Protein AF-A0A850MA61-F1 (afdb_monomer_lite)

Structure (mmCIF, N/CA/C/O backbone):
data_AF-A0A850MA61-F1
#
_entry.id   AF-A0A850MA61-F1
#
loop_
_atom_site.group_PDB
_atom_site.id
_atom_site.type_symbol
_atom_site.label_atom_id
_atom_site.label_alt_id
_atom_site.label_comp_id
_atom_site.label_asym_id
_atom_site.label_entity_id
_atom_site.label_seq_id
_atom_site.pdbx_PDB_ins_code
_atom_site.Cartn_x
_atom_site.Cartn_y
_atom_site.Cartn_z
_atom_site.occupancy
_atom_site.B_iso_or_equiv
_atom_site.auth_seq_id
_atom_site.auth_comp_id
_atom_site.auth_asym_id
_atom_site.auth_atom_id
_atom_site.pdbx_PDB_model_num
ATOM 1 N N . MET A 1 1 ? -12.994 13.635 16.734 1.00 50.97 1 MET A N 1
ATOM 2 C CA . MET A 1 1 ? -12.428 12.828 15.629 1.00 50.97 1 MET A CA 1
ATOM 3 C C . MET A 1 1 ? -11.516 11.777 16.238 1.00 50.97 1 MET A C 1
ATOM 5 O O . MET A 1 1 ? -10.528 12.145 16.861 1.00 50.97 1 MET A O 1
ATOM 9 N N . THR A 1 2 ? -11.884 10.503 16.146 1.00 59.50 2 THR A N 1
ATOM 10 C CA . THR A 1 2 ? -11.099 9.365 16.648 1.00 59.50 2 THR A CA 1
ATOM 11 C C . THR A 1 2 ? -9.765 9.279 15.900 1.00 59.50 2 THR A C 1
ATOM 13 O O . THR A 1 2 ? -9.714 9.520 14.694 1.00 59.50 2 THR A O 1
ATOM 16 N N . GLN A 1 3 ? -8.666 8.979 16.602 1.00 69.56 3 GLN A N 1
ATOM 17 C CA . GLN A 1 3 ? -7.316 8.966 16.013 1.00 69.56 3 GLN A CA 1
ATOM 18 C C . GLN A 1 3 ? -7.197 8.046 14.784 1.00 69.56 3 GLN A C 1
ATOM 20 O O . GLN A 1 3 ? -6.474 8.367 13.840 1.00 69.56 3 GLN A O 1
ATOM 25 N N . ASN A 1 4 ? -8.003 6.984 14.738 1.00 77.50 4 ASN A N 1
ATOM 26 C CA . ASN A 1 4 ? -8.076 6.052 13.614 1.00 77.50 4 ASN A CA 1
ATOM 27 C C . ASN A 1 4 ? -8.515 6.732 12.308 1.00 77.50 4 ASN A C 1
ATOM 29 O O . ASN A 1 4 ? -7.965 6.429 11.256 1.00 77.50 4 ASN A O 1
ATOM 33 N N . SER A 1 5 ? -9.427 7.709 12.352 1.00 79.62 5 SER A N 1
ATOM 34 C CA . SER A 1 5 ? -9.894 8.406 11.145 1.00 79.62 5 SER A CA 1
ATOM 35 C C . SER A 1 5 ? -8.794 9.239 10.486 1.00 79.62 5 SER A C 1
ATOM 37 O O . SER A 1 5 ? -8.709 9.285 9.262 1.00 79.62 5 SER A O 1
ATOM 39 N N . LYS A 1 6 ? -7.919 9.868 11.284 1.00 84.69 6 LYS A N 1
ATOM 40 C CA . LYS A 1 6 ? -6.758 10.601 10.755 1.00 84.69 6 LYS A CA 1
ATOM 41 C C . LYS A 1 6 ? -5.723 9.641 10.170 1.00 84.69 6 LYS A C 1
ATOM 43 O O . LYS A 1 6 ? -5.204 9.905 9.093 1.00 84.69 6 LYS A O 1
ATOM 48 N N . LYS A 1 7 ? -5.465 8.514 10.848 1.00 87.75 7 LYS A N 1
ATOM 49 C CA . LYS A 1 7 ? -4.539 7.478 10.365 1.00 87.75 7 LYS A CA 1
ATOM 50 C C . LYS A 1 7 ? -5.003 6.913 9.016 1.00 87.75 7 LYS A C 1
ATOM 52 O O . LYS A 1 7 ? -4.205 6.858 8.091 1.00 87.75 7 LYS A O 1
ATOM 57 N N . ILE A 1 8 ? -6.296 6.613 8.866 1.00 88.62 8 ILE A N 1
ATOM 58 C CA . ILE A 1 8 ? -6.876 6.133 7.599 1.00 88.62 8 ILE A CA 1
ATOM 59 C C . ILE A 1 8 ? -6.688 7.153 6.467 1.00 88.62 8 ILE A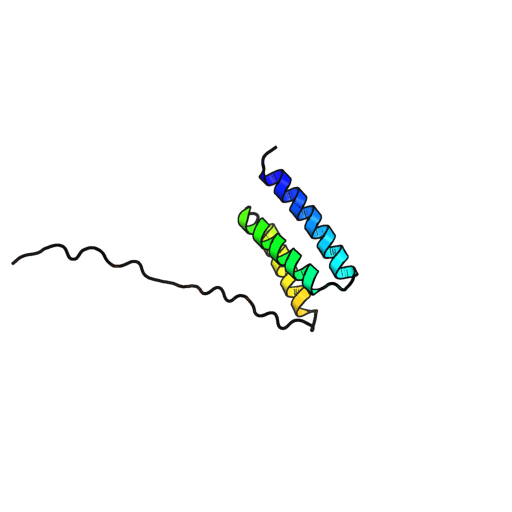 C 1
ATOM 61 O O . ILE A 1 8 ? -6.235 6.772 5.392 1.00 88.62 8 ILE A O 1
ATOM 65 N N . GLN A 1 9 ? -6.957 8.443 6.703 1.00 89.69 9 GLN A N 1
ATOM 66 C CA . GLN A 1 9 ? -6.742 9.483 5.682 1.00 89.69 9 GLN A CA 1
ATOM 67 C C . GLN A 1 9 ? -5.275 9.579 5.241 1.00 89.69 9 GLN A C 1
ATOM 69 O O . GLN A 1 9 ? -4.994 9.767 4.056 1.00 89.69 9 GLN A O 1
ATOM 74 N N . THR A 1 10 ? -4.331 9.422 6.173 1.00 90.88 10 THR A N 1
ATOM 75 C CA . THR A 1 10 ? -2.901 9.379 5.845 1.00 90.88 10 THR A CA 1
ATOM 76 C C . THR A 1 10 ? -2.566 8.178 4.961 1.00 90.88 10 THR A C 1
ATOM 78 O O . THR A 1 10 ? -1.851 8.340 3.973 1.00 90.88 10 THR A O 1
ATOM 81 N N . LEU A 1 11 ? -3.107 6.994 5.272 1.00 91.31 11 LEU A N 1
ATOM 82 C CA . LEU A 1 11 ? -2.896 5.780 4.475 1.00 91.31 11 LEU A CA 1
ATOM 83 C C . LEU A 1 11 ? -3.452 5.928 3.052 1.00 91.31 11 LEU A C 1
ATOM 85 O O . LEU A 1 11 ? -2.746 5.636 2.092 1.00 91.31 11 LEU A O 1
ATOM 89 N N . GLU A 1 12 ? -4.645 6.504 2.894 1.00 90.69 12 GLU A N 1
ATOM 90 C CA . GLU A 1 12 ? -5.224 6.789 1.572 1.00 90.69 12 GLU A CA 1
ATOM 91 C C . GLU A 1 12 ? -4.382 7.801 0.769 1.00 90.69 12 GLU A C 1
ATOM 93 O O . GLU A 1 12 ? -4.285 7.732 -0.461 1.00 90.69 12 GLU A O 1
ATOM 98 N N . GLY A 1 13 ? -3.737 8.750 1.455 1.00 92.88 13 GLY A N 1
ATOM 99 C CA . GLY A 1 13 ? -2.755 9.648 0.850 1.00 92.88 13 GLY A CA 1
ATOM 100 C C . GLY A 1 13 ? -1.504 8.913 0.360 1.00 92.88 13 GLY A C 1
ATOM 101 O O . GLY A 1 13 ? -1.014 9.194 -0.739 1.00 92.88 13 GLY A O 1
ATOM 102 N N . LEU A 1 14 ? -1.011 7.951 1.144 1.00 91.19 14 LEU A N 1
ATOM 103 C CA . LEU A 1 14 ? 0.132 7.118 0.774 1.00 91.19 14 LEU A CA 1
ATOM 104 C C . LEU A 1 14 ? -0.193 6.215 -0.418 1.00 91.19 14 LEU A C 1
ATOM 106 O O . LEU A 1 14 ? 0.602 6.178 -1.350 1.00 91.19 14 LEU A O 1
ATOM 110 N N . GLU A 1 15 ? -1.378 5.606 -0.493 1.00 90.81 15 GLU A N 1
ATOM 111 C CA . GLU A 1 15 ? -1.790 4.808 -1.662 1.00 90.81 15 GLU A CA 1
ATOM 112 C C . GLU A 1 15 ? -1.708 5.605 -2.977 1.00 90.81 15 GLU A C 1
ATOM 114 O O . GLU A 1 15 ? -1.220 5.117 -4.002 1.00 90.81 15 GLU A O 1
ATOM 119 N N . LYS A 1 16 ? -2.131 6.877 -2.961 1.00 92.19 16 LYS A N 1
ATOM 120 C CA . LYS A 1 16 ? -2.001 7.772 -4.127 1.00 92.19 16 LYS A CA 1
ATOM 121 C C . LYS A 1 16 ? -0.539 8.027 -4.487 1.00 92.19 16 LYS A C 1
ATOM 123 O O . LYS A 1 16 ? -0.210 8.148 -5.670 1.00 92.19 16 LYS A O 1
ATOM 128 N N . LYS A 1 17 ? 0.336 8.125 -3.485 1.00 92.50 17 LYS A N 1
ATOM 129 C CA . LYS A 1 17 ? 1.780 8.284 -3.680 1.00 92.50 17 LYS A CA 1
ATOM 130 C C . LYS A 1 17 ? 2.395 7.025 -4.290 1.00 92.50 17 LYS A C 1
ATOM 132 O O . LYS A 1 17 ? 3.186 7.163 -5.220 1.00 92.50 17 LYS A O 1
ATOM 137 N N . VAL A 1 18 ? 1.973 5.836 -3.856 1.00 91.19 18 VAL A N 1
ATOM 138 C CA . VAL A 1 18 ? 2.420 4.564 -4.441 1.00 91.19 18 VAL A CA 1
ATOM 139 C C . VAL A 1 18 ? 2.085 4.499 -5.924 1.00 91.19 18 VAL A C 1
ATOM 141 O O . VAL A 1 18 ? 2.976 4.285 -6.740 1.00 91.19 18 VAL A O 1
ATOM 144 N N . LYS A 1 19 ? 0.838 4.808 -6.305 1.00 89.25 19 LYS A N 1
ATOM 145 C CA . LYS A 1 19 ? 0.439 4.863 -7.723 1.00 89.25 19 LYS A CA 1
ATOM 146 C C . LYS A 1 19 ? 1.339 5.791 -8.543 1.00 89.25 19 LYS A C 1
ATOM 148 O O . LYS A 1 19 ? 1.748 5.438 -9.643 1.00 89.25 19 LYS A O 1
ATOM 153 N N . ARG A 1 20 ? 1.690 6.963 -8.001 1.00 92.12 20 ARG A N 1
ATOM 154 C CA . ARG A 1 20 ? 2.625 7.891 -8.662 1.00 92.12 20 ARG A CA 1
ATOM 155 C C . ARG A 1 20 ? 4.032 7.306 -8.790 1.00 92.12 20 ARG A C 1
ATOM 157 O O . ARG A 1 20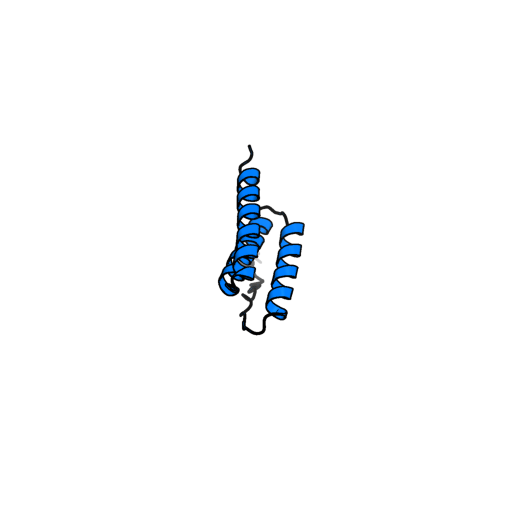 ? 4.632 7.466 -9.844 1.00 92.12 20 ARG A O 1
ATOM 164 N N . ARG A 1 21 ? 4.548 6.633 -7.757 1.00 89.19 21 ARG A N 1
ATOM 165 C CA . ARG A 1 21 ? 5.872 5.988 -7.779 1.00 89.19 21 ARG A CA 1
ATOM 166 C C . ARG A 1 21 ? 5.943 4.864 -8.813 1.00 89.19 21 ARG A C 1
ATOM 168 O O . ARG A 1 21 ? 6.911 4.819 -9.565 1.00 89.19 21 ARG A O 1
ATOM 175 N N . ILE A 1 22 ? 4.892 4.049 -8.923 1.00 86.75 22 ILE A N 1
ATOM 176 C CA . ILE A 1 22 ? 4.772 3.007 -9.956 1.00 86.75 22 ILE A CA 1
ATOM 177 C C . ILE A 1 22 ? 4.855 3.629 -11.355 1.00 86.75 22 ILE A C 1
ATOM 179 O O . ILE A 1 22 ? 5.662 3.199 -12.172 1.00 86.75 22 ILE A O 1
ATOM 183 N N . LEU A 1 23 ? 4.096 4.701 -11.613 1.00 87.56 23 LEU A N 1
ATOM 184 C CA . LEU A 1 23 ? 4.144 5.415 -12.899 1.00 87.56 23 LEU A CA 1
ATOM 185 C C . LEU A 1 23 ? 5.513 6.052 -13.191 1.00 87.56 23 LEU A C 1
ATOM 187 O O . LEU A 1 23 ? 5.864 6.250 -14.349 1.00 87.56 23 LEU A O 1
ATOM 191 N N . GLN A 1 24 ? 6.280 6.384 -12.152 1.00 91.12 24 GLN A N 1
ATOM 192 C CA . GLN A 1 24 ? 7.638 6.920 -12.261 1.00 91.12 24 GLN A CA 1
ATOM 193 C C . GLN A 1 24 ? 8.715 5.829 -12.394 1.00 91.12 24 GLN A C 1
ATOM 195 O O . GLN A 1 24 ? 9.894 6.167 -12.454 1.00 91.12 24 GLN A O 1
ATOM 200 N N . GLY A 1 25 ? 8.346 4.542 -12.399 1.00 87.06 25 GLY A N 1
ATOM 201 C CA . GLY A 1 25 ? 9.294 3.421 -12.427 1.00 87.06 25 GLY A CA 1
ATOM 202 C C . GLY A 1 25 ? 10.056 3.205 -11.114 1.00 87.06 25 GLY A C 1
ATOM 203 O O . GLY A 1 25 ? 11.017 2.444 -11.074 1.00 87.06 25 GLY A O 1
ATOM 204 N N . LYS A 1 26 ? 9.639 3.860 -10.023 1.00 89.44 26 LYS A N 1
ATOM 205 C CA . LYS A 1 26 ? 10.219 3.713 -8.677 1.00 89.44 26 LYS A CA 1
ATOM 206 C C . LYS A 1 26 ? 9.599 2.510 -7.963 1.00 89.44 26 LYS A C 1
ATOM 208 O O . LYS A 1 26 ? 8.929 2.658 -6.941 1.00 89.44 26 LYS A O 1
ATOM 213 N N . THR A 1 27 ? 9.771 1.334 -8.559 1.00 87.38 27 THR A N 1
ATOM 214 C CA . THR A 1 27 ? 9.088 0.088 -8.181 1.00 87.38 27 THR A CA 1
ATOM 215 C C . THR A 1 27 ? 9.422 -0.351 -6.754 1.00 87.38 27 THR A C 1
ATOM 217 O O . THR A 1 27 ? 8.510 -0.656 -5.995 1.00 87.38 27 THR A O 1
ATOM 220 N N . GLU A 1 28 ? 10.694 -0.307 -6.349 1.00 87.50 28 GLU A N 1
ATOM 221 C CA . GLU A 1 28 ? 11.122 -0.709 -4.997 1.00 87.50 28 GLU A CA 1
ATOM 222 C C . GLU A 1 28 ? 10.503 0.184 -3.910 1.00 87.50 28 GLU A C 1
ATOM 224 O O . GLU A 1 28 ? 9.858 -0.308 -2.988 1.00 87.50 28 GLU A O 1
ATOM 229 N N . GLU A 1 29 ? 10.591 1.512 -4.073 1.00 88.81 29 GLU A N 1
ATOM 230 C CA . GLU A 1 29 ? 9.983 2.469 -3.135 1.00 88.81 29 GLU A CA 1
ATOM 231 C C . GLU A 1 29 ? 8.456 2.308 -3.052 1.00 88.81 29 GLU A C 1
ATOM 233 O O . GLU A 1 29 ? 7.855 2.524 -2.000 1.00 88.81 29 GLU A O 1
ATOM 238 N N . ALA A 1 30 ? 7.812 1.981 -4.178 1.00 89.56 30 ALA A N 1
ATOM 239 C CA . ALA A 1 30 ? 6.379 1.722 -4.238 1.00 89.56 30 ALA A CA 1
ATOM 240 C C . ALA A 1 30 ? 5.996 0.456 -3.459 1.00 89.56 30 ALA A C 1
ATOM 242 O O . ALA A 1 30 ? 4.981 0.460 -2.764 1.00 89.56 30 ALA A O 1
ATOM 243 N N . ILE A 1 31 ? 6.804 -0.601 -3.552 1.00 90.25 31 ILE A N 1
ATOM 244 C CA . ILE A 1 31 ? 6.601 -1.859 -2.828 1.00 90.25 31 ILE A CA 1
ATOM 245 C C . ILE A 1 31 ? 6.765 -1.651 -1.322 1.00 90.25 31 ILE A C 1
ATOM 247 O O . ILE A 1 31 ? 5.905 -2.090 -0.556 1.00 90.25 31 ILE A O 1
ATOM 251 N N . ASP A 1 32 ? 7.807 -0.938 -0.897 1.00 90.88 32 ASP A N 1
ATOM 252 C CA . ASP A 1 32 ? 8.046 -0.654 0.522 1.00 90.88 32 ASP A CA 1
ATOM 253 C C . ASP A 1 32 ? 6.911 0.168 1.142 1.00 90.88 32 ASP A C 1
ATOM 255 O O . ASP A 1 32 ? 6.397 -0.172 2.212 1.00 90.88 32 ASP A O 1
ATOM 259 N N . ASP A 1 33 ? 6.452 1.211 0.443 1.00 91.31 33 ASP A N 1
ATOM 260 C CA . ASP A 1 33 ? 5.276 1.970 0.863 1.00 91.31 33 ASP A CA 1
ATOM 261 C C . ASP A 1 33 ? 4.032 1.073 0.967 1.00 91.31 33 ASP A C 1
ATOM 263 O O . ASP A 1 33 ? 3.263 1.193 1.922 1.00 91.31 33 ASP A O 1
ATOM 267 N N . LEU A 1 34 ? 3.793 0.197 -0.019 1.00 91.44 34 LEU A N 1
ATOM 268 C CA . LEU A 1 34 ? 2.594 -0.640 -0.038 1.00 91.44 34 LEU A CA 1
ATOM 269 C C . LEU A 1 34 ? 2.614 -1.658 1.114 1.00 91.44 34 LEU A C 1
ATOM 271 O O . LEU A 1 34 ? 1.597 -1.835 1.784 1.00 91.44 34 LEU A O 1
ATOM 275 N N . ARG A 1 35 ? 3.779 -2.248 1.417 1.00 91.81 35 ARG A N 1
ATOM 276 C CA . ARG A 1 35 ? 3.994 -3.106 2.599 1.00 91.81 35 ARG A CA 1
ATOM 277 C C . ARG A 1 35 ? 3.709 -2.360 3.896 1.00 91.81 35 ARG A C 1
ATOM 279 O O . ARG A 1 35 ? 3.025 -2.888 4.776 1.00 91.81 35 ARG A O 1
ATOM 286 N N . TYR A 1 36 ? 4.186 -1.119 4.004 1.00 93.69 36 TYR A N 1
ATOM 287 C CA . TYR A 1 36 ? 3.890 -0.270 5.153 1.00 93.69 36 TYR A CA 1
ATOM 288 C C . TYR A 1 36 ? 2.380 -0.038 5.298 1.00 93.69 36 TYR A C 1
ATOM 290 O O . TYR A 1 36 ? 1.830 -0.258 6.377 1.00 93.69 36 TYR A O 1
ATOM 298 N N . ILE A 1 37 ? 1.682 0.325 4.217 1.00 93.62 37 ILE A N 1
ATOM 299 C CA . ILE A 1 37 ? 0.228 0.550 4.232 1.00 93.62 37 ILE A CA 1
ATOM 300 C C . ILE A 1 37 ? -0.528 -0.714 4.674 1.00 93.62 37 ILE A C 1
ATOM 302 O O . ILE A 1 37 ? -1.404 -0.625 5.536 1.00 93.62 37 ILE A O 1
ATOM 306 N N . ILE A 1 38 ? -0.165 -1.888 4.143 1.00 93.31 38 ILE A N 1
ATOM 307 C CA . ILE A 1 38 ? -0.761 -3.181 4.521 1.00 93.31 38 ILE A CA 1
ATOM 308 C C . ILE A 1 38 ? -0.597 -3.429 6.023 1.00 93.31 38 ILE A C 1
ATOM 310 O O . ILE A 1 38 ? -1.580 -3.721 6.706 1.00 93.31 38 ILE A O 1
ATOM 314 N N . SER A 1 39 ? 0.620 -3.263 6.551 1.00 93.94 39 SER A N 1
ATOM 315 C CA . SER A 1 39 ? 0.904 -3.423 7.982 1.00 93.94 39 SER A CA 1
ATOM 316 C C . SER A 1 39 ? 0.025 -2.502 8.838 1.00 93.94 39 SER A C 1
ATOM 318 O O . SER A 1 39 ? -0.632 -2.949 9.779 1.00 93.94 39 SER A O 1
ATOM 320 N N . GLN A 1 40 ? -0.098 -1.229 8.453 1.00 93.38 40 GLN A N 1
ATOM 321 C CA . GLN A 1 40 ? -0.932 -0.268 9.175 1.00 93.38 40 GLN A CA 1
ATOM 322 C C . GLN A 1 40 ? -2.435 -0.591 9.096 1.00 93.38 40 GLN A C 1
ATOM 324 O O . GLN A 1 40 ? -3.157 -0.348 10.066 1.00 93.38 40 GLN A O 1
ATOM 329 N N . TYR A 1 41 ? -2.925 -1.157 7.989 1.00 93.00 41 TYR A N 1
ATOM 330 C CA . TYR A 1 41 ? -4.307 -1.636 7.907 1.00 93.00 41 TYR A CA 1
ATOM 331 C C . TYR A 1 41 ? -4.551 -2.885 8.762 1.00 93.00 41 TYR A C 1
ATOM 333 O O . TYR A 1 41 ? -5.606 -2.971 9.392 1.00 93.00 41 TYR A O 1
ATOM 341 N N . LYS A 1 42 ? -3.581 -3.807 8.858 1.00 92.12 42 LYS A N 1
ATOM 342 C CA . LYS A 1 42 ? -3.65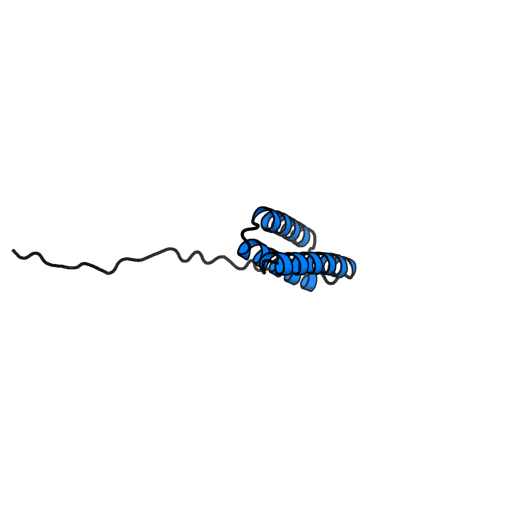0 -4.960 9.777 1.00 92.12 42 LYS A CA 1
ATOM 343 C C . LYS A 1 42 ? -3.688 -4.506 11.241 1.00 92.12 42 LYS A C 1
ATOM 345 O O . LYS A 1 42 ? -4.527 -4.989 11.997 1.00 92.12 42 LYS A O 1
ATOM 350 N N . GLU A 1 43 ? -2.869 -3.524 11.630 1.00 93.25 43 GLU A N 1
ATOM 351 C CA . GLU A 1 43 ? -2.912 -2.919 12.976 1.00 93.25 43 GLU A CA 1
ATOM 352 C C . GLU A 1 43 ? -4.278 -2.299 13.306 1.00 93.25 43 GLU A C 1
ATOM 354 O O . GLU A 1 43 ? -4.737 -2.355 14.445 1.00 93.25 43 GLU A O 1
ATOM 359 N N . LEU A 1 44 ? -4.941 -1.710 12.308 1.00 90.25 44 LEU A N 1
ATOM 360 C CA . LEU A 1 44 ? -6.284 -1.143 12.440 1.00 90.25 44 LEU A CA 1
ATOM 361 C C . LEU A 1 44 ? -7.402 -2.197 12.363 1.00 90.25 44 LEU A C 1
ATOM 363 O O . LEU A 1 44 ? -8.574 -1.826 12.353 1.00 90.25 44 LEU A O 1
AT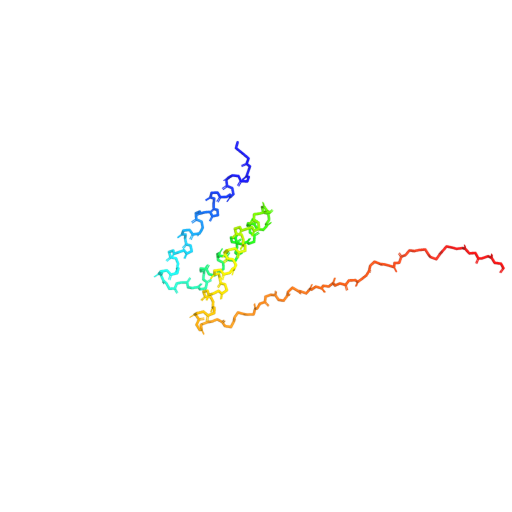OM 367 N N . GLN A 1 45 ? -7.055 -3.487 12.294 1.00 92.25 45 GLN A N 1
ATOM 368 C CA . GLN A 1 45 ? -7.978 -4.611 12.097 1.00 92.25 45 GLN A CA 1
ATOM 369 C C . GLN A 1 45 ? -8.828 -4.498 10.818 1.00 92.25 45 GLN A C 1
ATOM 371 O O . GLN A 1 45 ? -9.886 -5.110 10.698 1.00 92.25 45 GLN A O 1
ATOM 376 N N . MET A 1 46 ? -8.356 -3.737 9.828 1.00 91.19 46 MET A N 1
ATOM 377 C CA . MET A 1 46 ? -8.991 -3.586 8.517 1.00 91.19 46 MET A CA 1
ATOM 378 C C . MET A 1 46 ? -8.479 -4.663 7.555 1.00 91.19 46 MET A C 1
ATOM 380 O O . MET A 1 46 ? -7.900 -4.363 6.508 1.00 91.19 46 MET A O 1
ATOM 384 N N . PHE A 1 47 ? -8.663 -5.928 7.934 1.00 91.81 47 PHE A N 1
ATOM 385 C CA . PHE A 1 47 ? -8.076 -7.073 7.233 1.00 91.81 47 PHE A CA 1
ATOM 386 C C . PHE A 1 47 ? -8.543 -7.192 5.781 1.00 91.81 47 PHE A C 1
ATOM 388 O O . PHE A 1 47 ? -7.727 -7.498 4.920 1.00 91.81 47 PHE A O 1
ATOM 395 N N . ASP A 1 48 ? -9.799 -6.852 5.478 1.00 90.88 48 ASP A N 1
ATOM 396 C CA . ASP A 1 48 ? -10.307 -6.878 4.101 1.00 90.88 48 ASP A CA 1
ATOM 397 C C . ASP A 1 48 ? -9.491 -5.967 3.173 1.00 90.88 48 ASP A C 1
ATOM 399 O O . ASP A 1 48 ? -9.066 -6.382 2.095 1.00 90.88 48 ASP A O 1
ATOM 403 N N . ARG A 1 49 ? -9.200 -4.731 3.614 1.00 89.38 49 ARG A N 1
ATOM 404 C CA . ARG A 1 49 ? -8.369 -3.793 2.838 1.00 89.38 49 ARG A CA 1
ATOM 405 C C . ARG A 1 49 ? -6.922 -4.266 2.751 1.00 89.38 49 ARG A C 1
ATOM 407 O O . ARG A 1 49 ? -6.328 -4.190 1.679 1.00 89.38 49 ARG A O 1
ATOM 414 N N . ALA A 1 50 ? -6.367 -4.753 3.860 1.00 92.00 50 ALA A N 1
ATOM 415 C CA . ALA A 1 50 ? -4.999 -5.260 3.894 1.00 92.00 50 ALA A CA 1
ATOM 416 C C . ALA A 1 50 ? -4.803 -6.430 2.916 1.00 92.00 50 ALA A C 1
ATOM 418 O O . ALA A 1 50 ? -3.849 -6.413 2.147 1.00 92.00 50 ALA A O 1
ATOM 419 N N . ASN A 1 51 ? -5.733 -7.387 2.890 1.00 91.81 51 ASN A N 1
ATOM 420 C CA . ASN A 1 51 ? -5.662 -8.569 2.033 1.00 91.81 51 ASN A CA 1
ATOM 421 C C . ASN A 1 51 ? -5.766 -8.211 0.545 1.00 91.81 51 ASN A C 1
ATOM 423 O O . ASN A 1 51 ? -5.023 -8.748 -0.271 1.00 91.81 51 ASN A O 1
ATOM 427 N N . VAL A 1 52 ? -6.647 -7.273 0.174 1.00 93.00 52 VAL A N 1
ATOM 428 C CA . VAL A 1 52 ? -6.747 -6.795 -1.218 1.00 93.00 52 VAL A CA 1
ATOM 429 C C . VAL A 1 52 ? -5.436 -6.147 -1.671 1.00 93.00 52 VAL A C 1
ATOM 431 O O . VAL A 1 52 ? -4.955 -6.420 -2.773 1.00 93.00 52 VAL A O 1
ATOM 434 N N . LEU A 1 53 ? -4.837 -5.308 -0.822 1.00 90.69 53 LEU A N 1
ATOM 435 C CA . LEU A 1 53 ? -3.559 -4.663 -1.125 1.00 90.69 53 LEU A CA 1
ATOM 436 C C . LEU A 1 53 ? -2.403 -5.667 -1.177 1.00 90.69 53 LEU A C 1
ATOM 438 O O . LEU A 1 53 ? -1.541 -5.543 -2.039 1.00 90.69 53 LEU A O 1
ATOM 442 N N . GLU A 1 54 ? -2.404 -6.674 -0.307 1.00 92.06 54 GLU A N 1
ATOM 443 C CA . GLU A 1 54 ? -1.408 -7.749 -0.289 1.00 92.06 54 GLU A CA 1
ATOM 444 C C . GLU A 1 54 ? -1.478 -8.616 -1.552 1.00 92.06 54 GLU A C 1
ATOM 446 O O . GLU A 1 54 ? -0.455 -8.860 -2.187 1.00 92.06 54 GLU A O 1
ATOM 451 N N . LEU A 1 55 ? -2.681 -8.988 -1.999 1.00 92.06 55 LEU A N 1
ATOM 452 C CA . LEU A 1 55 ? -2.875 -9.670 -3.284 1.00 92.06 55 LEU A CA 1
ATOM 453 C C . LEU A 1 55 ? -2.381 -8.818 -4.456 1.00 92.06 55 LEU A C 1
ATOM 455 O O . LEU A 1 55 ? -1.675 -9.315 -5.332 1.00 92.06 55 LEU A O 1
ATOM 459 N N . THR A 1 56 ? -2.713 -7.524 -4.447 1.00 88.12 56 THR A N 1
ATOM 460 C CA . THR A 1 56 ? -2.268 -6.584 -5.484 1.00 88.12 56 THR A CA 1
ATOM 461 C C . THR A 1 56 ? -0.743 -6.472 -5.510 1.00 88.12 56 THR A C 1
ATOM 463 O O . THR A 1 56 ? -0.146 -6.457 -6.584 1.00 88.12 56 THR A O 1
ATOM 466 N N . LEU A 1 57 ? -0.102 -6.424 -4.339 1.00 88.81 57 LEU A N 1
ATOM 467 C CA . LEU A 1 57 ? 1.352 -6.390 -4.211 1.00 88.81 57 LEU A CA 1
ATOM 468 C C . LEU A 1 57 ? 2.001 -7.640 -4.793 1.00 88.81 57 LEU A C 1
ATOM 470 O O . LEU A 1 57 ? 2.938 -7.535 -5.578 1.00 88.81 57 LEU A O 1
ATOM 474 N N . ASN A 1 58 ? 1.496 -8.812 -4.413 1.00 87.69 58 ASN A N 1
ATOM 475 C CA . ASN A 1 58 ? 2.042 -10.091 -4.848 1.00 87.69 58 ASN A CA 1
ATOM 476 C C . ASN A 1 58 ? 1.914 -10.256 -6.363 1.00 87.69 58 ASN A C 1
ATOM 478 O O . ASN A 1 58 ? 2.861 -10.697 -7.011 1.00 87.69 58 ASN A O 1
ATOM 482 N N . GLN A 1 59 ? 0.785 -9.835 -6.941 1.00 87.81 59 GLN A N 1
ATOM 483 C CA . GLN A 1 59 ? 0.618 -9.820 -8.390 1.00 87.81 59 GLN A CA 1
ATOM 484 C C . GLN A 1 59 ? 1.610 -8.859 -9.057 1.00 87.81 59 GLN A C 1
ATOM 486 O O . GLN A 1 59 ? 2.305 -9.248 -9.991 1.00 87.81 59 GLN A O 1
ATOM 491 N N . PHE A 1 60 ? 1.739 -7.639 -8.534 1.00 84.25 60 PHE A N 1
ATOM 492 C CA . PHE A 1 60 ? 2.660 -6.642 -9.073 1.00 84.25 60 PHE A CA 1
ATOM 493 C C . PHE A 1 60 ? 4.123 -7.111 -9.042 1.00 84.25 60 PHE A C 1
ATOM 495 O O . PHE A 1 60 ? 4.835 -6.947 -10.030 1.00 84.25 60 PHE A O 1
ATOM 502 N N . ILE A 1 61 ? 4.560 -7.735 -7.943 1.00 84.12 61 ILE A N 1
ATOM 503 C CA . ILE A 1 61 ? 5.902 -8.321 -7.807 1.00 84.12 61 ILE A CA 1
ATOM 504 C C . ILE A 1 61 ? 6.080 -9.495 -8.772 1.00 84.12 61 ILE A C 1
ATOM 506 O O . ILE A 1 61 ? 7.093 -9.572 -9.455 1.00 84.12 61 ILE A O 1
ATOM 510 N N . SER A 1 62 ? 5.095 -10.390 -8.873 1.00 83.44 62 SER A N 1
ATOM 511 C CA . SER A 1 62 ? 5.169 -11.538 -9.783 1.00 83.44 62 SER A CA 1
ATOM 512 C C . SER A 1 62 ? 5.264 -11.122 -11.254 1.00 83.44 62 SER A C 1
ATOM 514 O O . SER A 1 62 ? 5.871 -11.835 -12.051 1.00 83.44 62 SER A O 1
ATOM 516 N N . GLU A 1 63 ? 4.642 -10.004 -11.628 1.00 79.94 63 GLU A N 1
ATOM 517 C CA . GLU A 1 63 ? 4.656 -9.463 -12.990 1.00 79.94 63 GLU A CA 1
ATOM 518 C C . GLU A 1 63 ? 5.896 -8.595 -13.271 1.00 79.94 63 GLU A C 1
ATOM 520 O O . GLU A 1 63 ? 6.218 -8.345 -14.434 1.00 79.94 63 GLU A O 1
ATOM 525 N N . THR A 1 64 ? 6.626 -8.158 -12.235 1.00 67.81 64 THR A N 1
ATOM 526 C CA . THR A 1 64 ? 7.888 -7.424 -12.386 1.00 67.81 64 THR A CA 1
ATOM 527 C C . THR A 1 64 ? 9.087 -8.356 -12.167 1.00 67.81 64 THR A C 1
ATOM 529 O O . THR A 1 64 ? 9.412 -8.694 -11.034 1.00 67.81 64 THR A O 1
ATOM 532 N N . PRO A 1 65 ? 9.833 -8.740 -13.224 1.00 59.91 65 PRO A N 1
ATOM 533 C CA . PRO A 1 65 ? 10.943 -9.698 -13.118 1.00 59.91 65 PRO A CA 1
ATOM 534 C C . PRO A 1 65 ? 12.160 -9.193 -12.316 1.00 59.91 65 PRO A C 1
ATOM 536 O O . PRO A 1 65 ? 13.194 -9.854 -12.278 1.00 59.91 65 PRO A O 1
ATOM 539 N N . THR A 1 66 ? 12.076 -8.020 -11.687 1.00 56.34 66 THR A N 1
ATOM 540 C CA . THR A 1 66 ? 13.200 -7.330 -11.046 1.00 56.34 66 THR A CA 1
ATOM 541 C C . THR A 1 66 ? 13.347 -7.571 -9.555 1.00 56.34 66 THR A C 1
ATOM 543 O O . THR A 1 66 ? 14.164 -6.892 -8.946 1.00 56.34 66 THR A O 1
ATOM 546 N N . ALA A 1 67 ? 12.631 -8.504 -8.931 1.00 49.69 67 ALA A N 1
ATOM 547 C CA . ALA A 1 67 ? 12.819 -8.665 -7.500 1.00 49.69 67 ALA A CA 1
ATOM 548 C C . ALA A 1 67 ? 12.779 -10.111 -7.022 1.00 49.69 67 ALA A C 1
ATOM 550 O O . ALA A 1 67 ? 11.730 -10.701 -6.780 1.00 49.69 67 ALA A O 1
ATOM 551 N N . GLN A 1 68 ? 13.983 -10.638 -6.803 1.00 47.66 68 GLN A N 1
ATOM 552 C CA . GLN A 1 68 ? 14.241 -11.612 -5.751 1.00 47.66 68 GLN A CA 1
ATOM 553 C C . GLN A 1 68 ? 13.852 -10.971 -4.408 1.00 47.66 68 GLN A C 1
ATOM 555 O O . GLN A 1 68 ? 14.693 -10.435 -3.693 1.00 47.66 68 GLN A O 1
ATOM 560 N N . TYR A 1 69 ? 12.558 -10.940 -4.096 1.00 52.44 69 TYR A N 1
ATOM 561 C CA . TYR A 1 69 ? 12.097 -10.579 -2.765 1.00 52.44 69 TYR A CA 1
ATOM 562 C C . TYR A 1 69 ? 12.211 -11.816 -1.882 1.00 52.44 69 TYR A C 1
ATOM 564 O O . TYR A 1 69 ? 11.428 -12.752 -2.010 1.00 52.44 69 TYR A O 1
ATOM 572 N N . ASP A 1 70 ? 13.191 -11.790 -0.981 1.00 53.09 70 ASP A N 1
ATOM 573 C CA . ASP A 1 70 ? 13.217 -12.630 0.213 1.00 53.09 70 ASP A CA 1
ATOM 574 C C . ASP A 1 70 ? 11.945 -12.301 1.015 1.00 53.09 70 ASP A C 1
ATOM 576 O O . ASP A 1 70 ? 11.809 -11.217 1.596 1.00 53.09 70 ASP A O 1
ATOM 580 N N . GLU A 1 71 ? 10.948 -13.183 0.956 1.00 56.25 71 GLU A N 1
ATOM 581 C CA . GLU A 1 71 ? 9.827 -13.152 1.890 1.00 56.25 71 GLU A CA 1
ATOM 582 C C . GLU A 1 71 ? 10.401 -13.157 3.313 1.00 56.25 71 GLU A C 1
ATOM 584 O O . GLU A 1 71 ? 11.217 -14.027 3.633 1.00 56.25 71 GLU A O 1
ATOM 589 N N . PRO A 1 72 ? 9.995 -12.237 4.207 1.00 47.34 72 PRO A N 1
ATOM 590 C CA . PRO A 1 72 ? 10.275 -12.418 5.617 1.00 47.34 72 PRO A CA 1
ATOM 591 C C . PRO A 1 72 ? 9.503 -13.660 6.059 1.00 47.34 72 PRO A C 1
ATOM 593 O O . PRO A 1 72 ? 8.305 -13.593 6.317 1.00 47.34 72 PRO A O 1
ATOM 596 N N . GLN A 1 73 ? 10.195 -14.802 6.102 1.00 43.62 73 GLN A N 1
ATOM 597 C CA . GLN A 1 73 ? 9.667 -16.030 6.672 1.00 43.62 73 GLN A CA 1
ATOM 598 C C . GLN A 1 73 ? 9.168 -15.699 8.076 1.00 43.62 73 GLN A C 1
ATOM 600 O O . GLN A 1 73 ? 9.964 -15.402 8.974 1.00 43.62 73 GLN A O 1
ATOM 605 N N . GLU A 1 74 ? 7.847 -15.735 8.252 1.00 47.72 74 GLU A N 1
ATOM 606 C CA . GLU A 1 74 ? 7.207 -15.843 9.553 1.00 47.72 74 GLU A CA 1
ATOM 607 C C . GLU A 1 74 ? 7.813 -17.075 10.224 1.00 47.72 74 GLU A C 1
ATOM 609 O O . GLU A 1 74 ? 7.422 -18.216 9.979 1.00 47.72 74 GLU A O 1
ATOM 614 N N . LYS A 1 75 ? 8.842 -16.851 11.044 1.00 47.78 75 LYS A N 1
ATOM 615 C CA . LYS A 1 75 ? 9.344 -17.862 11.960 1.00 47.78 75 LYS A CA 1
ATOM 616 C C . LYS A 1 75 ? 8.254 -18.055 12.997 1.00 47.78 75 LYS A C 1
ATOM 618 O O . LYS A 1 75 ? 8.210 -17.376 14.019 1.00 47.78 75 LYS A O 1
ATOM 623 N N . GLU A 1 76 ? 7.345 -18.965 12.681 1.00 48.03 76 GLU A N 1
ATOM 624 C CA . GLU A 1 76 ? 6.361 -19.507 13.595 1.00 48.03 76 GLU A CA 1
ATOM 625 C C . GLU A 1 76 ? 7.116 -20.296 14.677 1.00 48.03 76 GLU A C 1
ATOM 627 O O . GLU A 1 76 ? 7.256 -21.518 14.617 1.00 48.03 76 GLU A O 1
ATOM 632 N N . GLU A 1 77 ? 7.667 -19.595 15.670 1.00 46.44 77 GLU A N 1
ATOM 633 C CA . GLU A 1 77 ? 8.285 -20.230 16.830 1.00 46.44 77 GLU A CA 1
ATOM 634 C C . GLU A 1 77 ? 7.169 -20.744 17.752 1.00 46.44 77 GLU A C 1
ATOM 636 O O . GLU A 1 77 ? 6.750 -20.127 18.734 1.00 46.44 77 GLU A O 1
ATOM 641 N N . ARG A 1 78 ? 6.606 -21.895 17.372 1.00 52.59 78 ARG A N 1
ATOM 642 C CA . ARG A 1 78 ? 5.703 -22.670 18.216 1.00 52.59 78 ARG A CA 1
ATOM 643 C C . ARG A 1 78 ? 6.487 -23.372 19.331 1.00 52.59 78 ARG A C 1
ATOM 645 O O . ARG A 1 78 ? 7.301 -24.244 19.056 1.00 52.59 78 ARG A O 1
ATOM 652 N N . LYS A 1 79 ? 6.011 -23.135 20.563 1.00 47.28 79 LYS A N 1
ATOM 653 C CA . LYS A 1 79 ? 6.106 -23.958 21.796 1.00 47.28 79 LYS A CA 1
ATOM 654 C C . LYS A 1 79 ? 7.451 -23.904 22.557 1.00 47.28 79 LYS A C 1
ATOM 656 O O . LYS A 1 79 ? 8.509 -24.003 21.971 1.00 47.28 79 LYS A O 1
ATOM 661 N N . GLY A 1 80 ? 7.476 -23.819 23.892 1.00 48.12 80 GLY A N 1
ATOM 662 C CA . GLY A 1 80 ? 6.458 -24.272 24.842 1.00 48.12 80 GLY A CA 1
ATOM 663 C C . GLY A 1 80 ? 6.506 -23.604 26.221 1.00 48.12 80 GLY A C 1
ATOM 664 O O . GLY A 1 80 ? 7.557 -23.390 26.817 1.00 48.12 80 GLY A O 1
ATOM 665 N N . LYS A 1 81 ? 5.307 -23.337 26.750 1.00 53.66 81 LYS A N 1
ATOM 666 C CA . LYS A 1 81 ? 5.052 -23.187 28.185 1.00 53.66 81 LYS A CA 1
ATOM 667 C C . LYS A 1 81 ? 5.030 -24.582 28.811 1.00 53.66 81 LYS A C 1
ATOM 669 O O . LYS A 1 81 ? 4.283 -25.434 28.341 1.00 53.66 81 LYS A O 1
ATOM 674 N N . GLY A 1 82 ? 5.807 -24.801 29.868 1.00 52.06 82 GLY A N 1
ATOM 675 C CA . GLY A 1 82 ? 5.769 -26.060 30.612 1.00 52.06 82 GLY A CA 1
ATOM 676 C C . GLY A 1 82 ? 6.882 -26.217 31.641 1.00 52.06 82 GLY A C 1
ATOM 677 O O . GLY A 1 82 ? 7.627 -27.185 31.582 1.00 52.06 82 GLY A O 1
ATOM 678 N N . LYS A 1 83 ? 7.018 -25.276 32.580 1.00 54.22 83 LYS A N 1
ATOM 679 C CA . LYS A 1 83 ? 7.717 -25.526 33.850 1.00 54.22 83 LYS A CA 1
ATOM 680 C C . LYS A 1 83 ? 6.933 -24.886 34.986 1.00 54.22 83 LYS A C 1
ATOM 682 O O . LYS A 1 83 ? 7.125 -23.715 35.286 1.00 54.22 83 LYS A O 1
ATOM 687 N N . ALA A 1 84 ? 6.038 -25.658 35.582 1.00 55.75 84 ALA A N 1
ATOM 688 C CA . ALA A 1 84 ? 5.555 -25.453 36.940 1.00 55.75 84 ALA A CA 1
ATOM 689 C C . ALA A 1 84 ? 4.843 -26.732 37.388 1.00 55.75 84 ALA A C 1
ATOM 691 O O . ALA A 1 84 ? 4.066 -27.279 36.611 1.00 55.75 84 ALA A O 1
ATOM 692 N N . LEU A 1 85 ? 5.082 -27.116 38.644 1.00 54.44 85 LEU A N 1
AT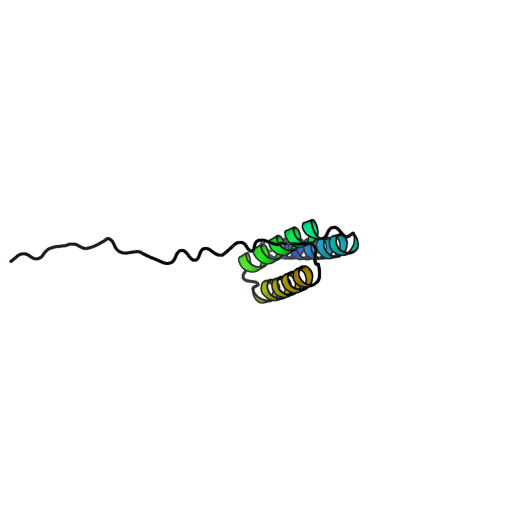OM 693 C CA . LEU A 1 85 ? 4.462 -28.204 39.414 1.00 54.44 85 LEU A CA 1
ATOM 694 C C . LEU A 1 85 ? 5.180 -29.558 39.375 1.00 54.44 85 LEU A C 1
ATOM 696 O O . LEU A 1 85 ? 4.619 -30.564 38.965 1.00 54.44 85 LEU A O 1
ATOM 700 N N . ASP A 1 86 ? 6.386 -29.577 39.944 1.00 54.75 86 ASP A N 1
ATOM 701 C CA . AS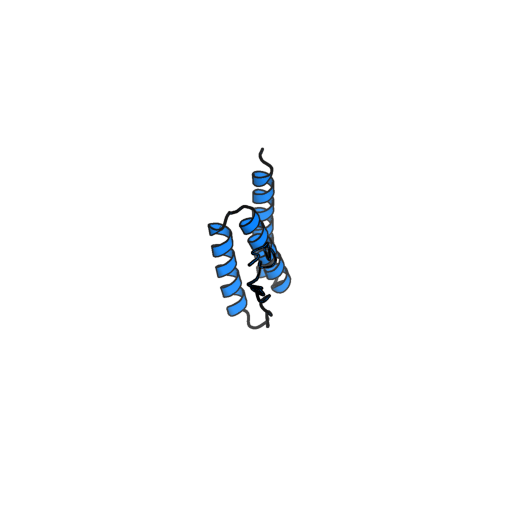P A 1 86 ? 6.789 -30.695 40.802 1.00 54.75 86 ASP A CA 1
ATOM 702 C C . ASP A 1 86 ? 6.452 -30.278 42.244 1.00 54.75 86 ASP A C 1
ATOM 704 O O . ASP A 1 86 ? 7.189 -29.536 42.895 1.00 54.75 86 ASP A O 1
ATOM 708 N N . PHE A 1 87 ? 5.246 -30.634 42.689 1.00 52.88 87 PHE A N 1
ATOM 709 C CA . PHE A 1 87 ? 4.774 -30.452 44.061 1.00 52.88 87 PHE A CA 1
ATOM 710 C C . PHE A 1 87 ? 4.279 -31.810 44.569 1.00 52.88 87 PHE A C 1
ATOM 712 O O . PHE A 1 87 ? 3.283 -32.324 44.075 1.00 52.88 87 PHE A O 1
ATOM 719 N N . LEU A 1 88 ? 5.019 -32.340 45.548 1.00 56.12 88 LEU A N 1
ATOM 720 C CA . LEU A 1 88 ? 4.641 -33.273 46.618 1.00 56.12 88 LEU A CA 1
ATOM 721 C C . LEU A 1 88 ? 3.653 -34.420 46.318 1.00 56.12 88 LEU A C 1
ATOM 723 O O . LEU A 1 88 ? 2.458 -34.189 46.221 1.00 56.12 88 LEU A O 1
ATOM 727 N N . HIS A 1 89 ? 4.150 -35.654 46.456 1.00 51.81 89 HIS A N 1
ATOM 728 C CA . HIS A 1 89 ? 3.633 -36.749 47.311 1.00 51.81 89 HIS A CA 1
ATOM 729 C C . HIS A 1 89 ? 4.807 -37.747 47.438 1.00 51.81 89 HIS A C 1
ATOM 731 O O . HIS A 1 89 ? 5.285 -38.240 46.425 1.00 51.81 89 HIS A O 1
ATOM 737 N N . ARG A 1 90 ? 5.533 -37.878 48.558 1.00 48.53 90 ARG A N 1
ATOM 738 C CA . ARG A 1 90 ? 5.177 -38.475 49.861 1.00 48.53 90 ARG A CA 1
ATOM 739 C C . ARG A 1 90 ? 4.407 -39.785 49.716 1.00 48.53 90 ARG A C 1
ATOM 741 O O . ARG A 1 90 ? 3.189 -39.719 49.715 1.00 48.53 90 ARG A O 1
ATOM 748 N N . GLU A 1 91 ? 5.137 -40.901 49.700 1.00 58.72 91 GLU A N 1
ATOM 749 C CA . GLU A 1 91 ? 4.896 -42.104 50.520 1.00 58.72 91 GLU A CA 1
ATOM 750 C C . GLU A 1 91 ? 6.239 -42.764 50.858 1.00 58.72 91 GLU A C 1
ATOM 752 O O . GLU A 1 91 ? 7.120 -42.793 49.968 1.00 58.72 91 GLU A O 1
#

pLDDT: mean 77.21, std 17.9, range [43.62, 93.94]

Radius of gyration: 21.02 Å; chains: 1; bounding box: 27×55×64 Å

Secondary structure (DSSP, 8-state):
--HHHHHHHHHHHHHHHHHHHHHTT-HHHHHHHHHHHHHHHHHTT-HHHHHHHHHHHHHHHHH-TT-------------------------

Sequence (91 aa):
MTQNSKKIQTLEGLEKKVKRRILQGKTEEAIDDLRYIISQYKELQMFDRANVLELTLNQFISETPTAQYDEPQEKEERKGKGKALDFLHRE

Foldseek 3Di:
DPPVVVVVVVLVVLLVVLVVCVVVVVPVVSLVSLVVSLVSCVVVVVNVVSVVSVVVSVVSVVVDPPDPDPDPPPPPPDDDDDDDDPDDDDD